Protein AF-A0A958Q9Y8-F1 (afdb_monomer_lite)

Secondary structure (DSSP, 8-state):
------HHHHHH-S-HHHHHHT--HHHHHHHHHHHHHHHHTT-S-HHHHHHHHHHHHHHHHHHHHHHHHHHHHHHHHHHT-

Sequence (81 aa):
MAKAITLKDLLAAEDVQEKVADLPFEQGLALLEELVEKVESGSLPLDSAISAYERGVNVLNHLRALLEGAEKKLEQLQSGS

Foldseek 3Di:
DPPQQALVNCLPDPDLLVVQVSPDLVSLVVSLVVLVVVLVVVPDDPVSNVSSVVSSVSSVVSNVVVVVVVVVVVVVVVVVD

Radius of gyration: 15.11 Å; chains: 1; bounding box: 34×19×47 Å

Structure (mmCIF, N/CA/C/O backbone):
data_AF-A0A958Q9Y8-F1
#
_entry.id   AF-A0A958Q9Y8-F1
#
loop_
_atom_site.group_PDB
_atom_site.id
_atom_site.type_symbol
_atom_site.label_atom_id
_atom_site.label_alt_id
_atom_site.label_comp_id
_atom_site.label_asym_id
_atom_site.label_entity_id
_atom_site.label_seq_id
_atom_site.pdbx_PDB_ins_code
_atom_site.Cartn_x
_atom_site.Cartn_y
_atom_site.Cartn_z
_atom_site.occupancy
_atom_site.B_iso_or_equiv
_atom_site.auth_seq_id
_atom_site.auth_comp_id
_atom_site.auth_asym_id
_atom_site.auth_atom_id
_atom_site.pdbx_PDB_model_num
ATOM 1 N N . MET A 1 1 ? -16.740 -13.169 -0.949 1.00 43.88 1 MET A N 1
ATOM 2 C CA . MET A 1 1 ? -15.267 -13.206 -0.848 1.00 43.88 1 MET A CA 1
ATOM 3 C C . MET A 1 1 ? -14.745 -12.121 -1.770 1.00 43.88 1 MET A C 1
ATOM 5 O O . MET A 1 1 ? -15.135 -12.145 -2.932 1.00 43.88 1 MET A O 1
ATOM 9 N N . ALA A 1 2 ? -14.004 -11.132 -1.262 1.00 55.44 2 ALA A N 1
ATOM 10 C CA . ALA A 1 2 ? -13.427 -10.090 -2.114 1.00 55.44 2 ALA A CA 1
ATOM 11 C C . ALA A 1 2 ? -12.514 -10.756 -3.154 1.00 55.44 2 ALA A C 1
ATOM 13 O O . ALA A 1 2 ? -11.770 -11.684 -2.827 1.00 55.44 2 ALA A O 1
ATOM 14 N N . LYS A 1 3 ? -12.654 -10.362 -4.419 1.00 59.19 3 LYS A N 1
ATOM 15 C CA . LYS A 1 3 ? -11.897 -10.943 -5.529 1.00 59.19 3 LYS A CA 1
ATOM 16 C C . LYS A 1 3 ? -10.418 -10.623 -5.299 1.00 59.19 3 LYS A C 1
ATOM 18 O O . LYS A 1 3 ? -10.090 -9.458 -5.114 1.00 59.19 3 LYS A O 1
ATOM 23 N N . ALA A 1 4 ? -9.554 -11.638 -5.273 1.00 70.31 4 ALA A N 1
ATOM 24 C CA . ALA A 1 4 ? -8.120 -11.420 -5.120 1.00 70.31 4 ALA A CA 1
ATOM 25 C C . ALA A 1 4 ? -7.608 -10.650 -6.342 1.00 70.31 4 ALA A C 1
ATOM 27 O O . ALA A 1 4 ? -7.644 -11.170 -7.459 1.00 70.31 4 ALA A O 1
ATOM 28 N N . ILE A 1 5 ? -7.212 -9.398 -6.134 1.00 81.44 5 ILE A N 1
ATOM 29 C CA . ILE A 1 5 ? -6.601 -8.568 -7.169 1.00 81.44 5 ILE A CA 1
ATOM 30 C C . ILE A 1 5 ? -5.099 -8.845 -7.191 1.00 81.44 5 ILE A C 1
ATOM 32 O O . ILE A 1 5 ? -4.457 -8.914 -6.146 1.00 81.44 5 ILE A O 1
ATOM 36 N N . THR A 1 6 ? -4.541 -9.047 -8.382 1.00 86.69 6 THR A N 1
ATOM 37 C CA . THR A 1 6 ? -3.109 -9.325 -8.558 1.00 86.69 6 THR A CA 1
ATOM 38 C C . THR A 1 6 ? -2.337 -8.063 -8.938 1.00 86.69 6 THR A C 1
ATOM 40 O O . THR A 1 6 ? -2.917 -7.090 -9.427 1.00 86.69 6 THR A O 1
ATOM 43 N N . LEU A 1 7 ? -1.005 -8.080 -8.803 1.00 84.00 7 LEU A N 1
ATOM 44 C CA . LEU A 1 7 ? -0.169 -6.958 -9.244 1.00 84.00 7 LEU A CA 1
ATOM 45 C C . LEU A 1 7 ? -0.329 -6.682 -10.744 1.00 84.00 7 LEU A C 1
ATOM 47 O O . LEU A 1 7 ? -0.293 -5.532 -11.175 1.00 84.00 7 LEU A O 1
ATOM 51 N N . LYS A 1 8 ? -0.558 -7.719 -11.556 1.00 83.81 8 LYS A N 1
ATOM 52 C CA . LYS A 1 8 ? -0.821 -7.549 -12.989 1.00 83.81 8 LYS A CA 1
ATOM 53 C C . LYS A 1 8 ? -2.121 -6.783 -13.240 1.00 83.81 8 LYS A C 1
ATOM 55 O O . LYS A 1 8 ? -2.146 -5.934 -14.124 1.00 83.81 8 LYS A O 1
ATOM 60 N N . ASP A 1 9 ? -3.164 -7.056 -12.463 1.00 86.06 9 ASP A N 1
ATOM 61 C CA . ASP A 1 9 ? -4.441 -6.347 -12.574 1.00 86.06 9 ASP A CA 1
ATOM 62 C C . ASP A 1 9 ? -4.294 -4.881 -12.153 1.00 86.06 9 ASP A C 1
ATOM 64 O O . ASP A 1 9 ? -4.810 -3.995 -12.829 1.00 86.06 9 ASP A O 1
ATOM 68 N N . LEU A 1 10 ? -3.531 -4.619 -11.085 1.00 85.25 10 LEU A N 1
ATOM 69 C CA . LEU A 1 10 ? -3.242 -3.264 -10.614 1.00 85.25 10 LEU A CA 1
ATOM 70 C C . LEU A 1 10 ? -2.456 -2.456 -11.660 1.00 85.25 10 LEU A C 1
ATOM 72 O O . LEU A 1 10 ? -2.779 -1.299 -11.922 1.00 85.25 10 LEU A O 1
ATOM 76 N N . LEU A 1 11 ? -1.448 -3.071 -12.287 1.00 83.50 11 LEU A N 1
ATOM 77 C CA . LEU A 1 11 ? -0.629 -2.451 -13.336 1.00 83.50 11 LEU A CA 1
ATOM 78 C C . LEU A 1 11 ? -1.370 -2.285 -14.676 1.00 83.50 11 LEU A C 1
ATOM 80 O O . LEU A 1 11 ? -0.987 -1.443 -15.484 1.00 83.50 11 LEU A O 1
ATOM 84 N N . ALA A 1 12 ? -2.416 -3.071 -14.928 1.00 84.81 12 ALA A N 1
ATOM 85 C CA . ALA A 1 12 ? -3.244 -2.963 -16.130 1.00 84.81 12 ALA A CA 1
ATOM 86 C C . ALA A 1 12 ? -4.472 -2.056 -15.942 1.00 84.81 12 ALA A C 1
ATOM 88 O O . ALA A 1 12 ? -5.173 -1.776 -16.912 1.00 84.81 12 ALA A O 1
ATOM 89 N N . ALA A 1 13 ? -4.752 -1.612 -14.715 1.00 83.31 13 ALA A N 1
ATOM 90 C CA . ALA A 1 13 ? -5.917 -0.796 -14.411 1.00 83.31 13 ALA A CA 1
ATOM 91 C C . ALA A 1 13 ? -5.802 0.613 -15.010 1.00 83.31 13 ALA A C 1
ATOM 93 O O . ALA A 1 13 ? -4.781 1.287 -14.829 1.00 83.31 13 ALA A O 1
ATOM 94 N N . GLU A 1 14 ? -6.877 1.048 -15.674 1.00 79.25 14 GLU A N 1
ATOM 95 C CA . GLU A 1 14 ? -7.089 2.439 -16.098 1.00 79.25 14 GLU A CA 1
ATOM 96 C C . GLU A 1 14 ? -7.466 3.325 -14.901 1.00 79.25 14 GLU A C 1
ATOM 98 O O . GLU A 1 14 ? -6.956 4.435 -14.776 1.00 79.25 14 GLU A O 1
ATOM 103 N N . ASP A 1 15 ? -8.289 2.803 -13.983 1.00 83.25 15 ASP A N 1
ATOM 104 C CA . ASP A 1 15 ? -8.618 3.436 -12.704 1.00 83.25 15 ASP A CA 1
ATOM 105 C C . ASP A 1 15 ? -8.084 2.593 -11.537 1.00 83.25 15 ASP A C 1
ATOM 107 O O . ASP A 1 15 ? -8.606 1.529 -11.197 1.00 83.25 15 ASP A O 1
ATOM 111 N N . VAL A 1 16 ? -7.004 3.075 -10.927 1.00 83.38 16 VAL A N 1
ATOM 112 C CA . VAL A 1 16 ? -6.340 2.416 -9.797 1.00 83.38 16 VAL A CA 1
ATOM 113 C C . VAL A 1 16 ? -7.173 2.541 -8.518 1.00 83.38 16 VAL A C 1
ATOM 115 O O . VAL A 1 16 ? -7.145 1.627 -7.698 1.00 83.38 16 VAL A O 1
ATOM 118 N N . GLN A 1 17 ? -7.932 3.629 -8.351 1.00 82.00 17 GLN A N 1
ATOM 119 C CA . GLN A 1 17 ? -8.721 3.900 -7.145 1.00 82.00 17 GLN A CA 1
ATOM 120 C C . GLN A 1 17 ? -9.875 2.904 -7.012 1.00 82.00 17 GLN A C 1
ATOM 122 O O . GLN A 1 17 ? -10.069 2.335 -5.940 1.00 82.00 17 GLN A O 1
ATOM 127 N N . GLU A 1 18 ? -10.576 2.614 -8.114 1.00 84.19 18 GLU A N 1
ATOM 128 C CA . GLU A 1 18 ? -11.621 1.579 -8.145 1.00 84.19 18 GLU A CA 1
ATOM 129 C C . GLU A 1 18 ? -11.062 0.212 -7.718 1.00 84.19 18 GLU A C 1
ATOM 131 O O . GLU A 1 18 ? -11.678 -0.526 -6.950 1.00 84.19 18 GLU A O 1
ATOM 136 N N . LYS A 1 19 ? -9.858 -0.121 -8.193 1.00 84.56 19 LYS A N 1
ATOM 137 C CA . LYS A 1 19 ? -9.220 -1.412 -7.930 1.00 84.56 19 LYS A CA 1
ATOM 138 C C . LYS A 1 19 ? -8.725 -1.585 -6.501 1.00 84.56 19 LYS A C 1
ATOM 140 O O . LYS A 1 19 ? -8.664 -2.721 -6.031 1.00 84.56 19 LYS A O 1
ATOM 145 N N . VAL A 1 20 ? -8.383 -0.494 -5.817 1.00 87.06 20 VAL A N 1
ATOM 146 C CA . VAL A 1 20 ? -7.930 -0.543 -4.420 1.00 87.06 20 VAL A CA 1
ATOM 147 C C . VAL A 1 20 ? -9.059 -0.332 -3.412 1.00 87.06 20 VAL A C 1
ATOM 149 O O . VAL A 1 20 ? -8.888 -0.730 -2.271 1.00 87.06 20 VAL A O 1
ATOM 152 N N . ALA A 1 21 ? -10.216 0.216 -3.802 1.00 85.44 21 ALA A N 1
ATOM 153 C CA . ALA A 1 21 ? -11.294 0.577 -2.87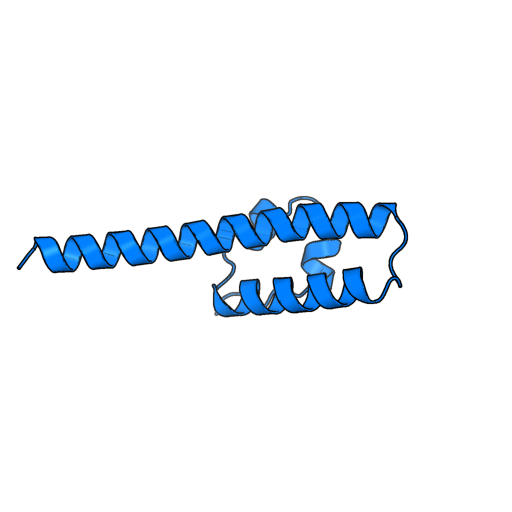1 1.00 85.44 21 ALA A CA 1
ATOM 154 C C . ALA A 1 21 ? -11.784 -0.587 -1.986 1.00 85.44 21 ALA A C 1
ATOM 156 O O . ALA A 1 21 ? -12.005 -0.408 -0.790 1.00 85.44 21 ALA A O 1
ATOM 157 N N . ASP A 1 22 ? -11.898 -1.789 -2.556 1.00 85.06 22 ASP A N 1
ATOM 158 C CA . ASP A 1 22 ? -12.357 -2.994 -1.849 1.00 85.06 22 ASP A CA 1
ATOM 159 C C . ASP A 1 22 ? -11.205 -3.922 -1.424 1.00 85.06 22 ASP A C 1
ATOM 161 O O . ASP A 1 22 ? -11.425 -5.080 -1.056 1.00 85.06 22 ASP A O 1
ATOM 165 N N . LEU A 1 23 ? -9.960 -3.441 -1.496 1.00 88.94 23 LEU A N 1
ATOM 166 C CA . LEU A 1 23 ? -8.765 -4.231 -1.221 1.00 88.94 23 LEU A CA 1
ATOM 167 C C . LEU A 1 23 ? -8.617 -4.495 0.286 1.00 88.94 23 LEU A C 1
ATOM 169 O O . LEU A 1 23 ? -8.495 -3.537 1.055 1.00 88.94 23 LEU A O 1
ATOM 173 N N . PRO A 1 24 ? -8.583 -5.765 0.735 1.00 91.94 24 PRO A N 1
ATOM 174 C CA . PRO A 1 24 ? -8.262 -6.088 2.121 1.00 91.94 24 PRO A CA 1
ATOM 175 C C . PRO A 1 24 ? -6.832 -5.678 2.479 1.00 91.94 24 PRO A C 1
ATOM 177 O O . PRO A 1 24 ? -5.945 -5.699 1.621 1.00 91.94 24 PRO A O 1
ATOM 180 N N . PHE A 1 25 ? -6.595 -5.371 3.756 1.00 91.75 25 PHE A N 1
ATOM 181 C CA . PHE A 1 25 ? -5.302 -4.873 4.226 1.00 91.75 25 PHE A CA 1
ATOM 182 C C . PHE A 1 25 ? -4.152 -5.831 3.887 1.00 91.75 25 PHE A C 1
ATOM 184 O O . PHE A 1 25 ? -3.148 -5.424 3.310 1.00 91.75 25 PHE A O 1
ATOM 191 N N . GLU A 1 26 ? -4.326 -7.118 4.180 1.00 92.81 26 GLU A N 1
ATOM 192 C CA . GLU A 1 26 ? -3.314 -8.157 3.982 1.00 92.81 26 GLU A CA 1
ATOM 193 C C . GLU A 1 26 ? -2.962 -8.327 2.501 1.00 92.81 26 GLU A C 1
ATOM 195 O O . GLU A 1 26 ? -1.802 -8.529 2.152 1.00 92.81 26 GLU A O 1
ATOM 200 N N . GLN A 1 27 ? -3.957 -8.205 1.619 1.00 91.75 27 GLN A N 1
ATOM 201 C CA . GLN A 1 27 ? -3.726 -8.274 0.178 1.00 91.75 27 GLN A CA 1
ATOM 202 C C . GLN A 1 27 ? -3.014 -7.024 -0.336 1.00 91.75 27 GLN A C 1
ATOM 204 O O . GLN A 1 27 ? -2.094 -7.140 -1.140 1.00 91.75 27 GLN A O 1
ATOM 209 N N . GLY A 1 28 ? -3.398 -5.832 0.129 1.00 92.62 28 GLY A N 1
ATOM 210 C CA . GLY A 1 28 ? -2.714 -4.606 -0.277 1.00 92.62 28 GLY A CA 1
ATOM 211 C C . GLY A 1 28 ? -1.274 -4.535 0.220 1.00 92.62 28 GLY A C 1
ATOM 212 O O . GLY A 1 28 ? -0.415 -4.038 -0.504 1.00 92.62 28 GLY A O 1
ATOM 213 N N . LEU A 1 29 ? -0.987 -5.089 1.400 1.00 93.44 29 LEU A N 1
ATOM 214 C CA . LEU A 1 29 ? 0.381 -5.209 1.893 1.00 93.44 29 LEU A CA 1
ATOM 215 C C . LEU A 1 29 ? 1.220 -6.134 0.997 1.00 93.44 29 LEU A C 1
ATOM 217 O O . LEU A 1 29 ? 2.277 -5.717 0.535 1.00 93.44 29 LEU A O 1
ATOM 221 N N . ALA A 1 30 ? 0.709 -7.324 0.667 1.00 92.94 30 ALA A N 1
ATOM 222 C CA . ALA A 1 30 ? 1.396 -8.256 -0.230 1.00 92.94 30 ALA A CA 1
ATOM 223 C C . ALA A 1 30 ? 1.645 -7.655 -1.629 1.00 92.94 30 ALA A C 1
ATOM 225 O O . ALA A 1 30 ? 2.702 -7.854 -2.224 1.00 92.94 30 ALA A O 1
ATOM 226 N N . LEU A 1 31 ? 0.692 -6.874 -2.151 1.00 91.88 31 LEU A N 1
ATOM 227 C CA . LEU A 1 31 ? 0.857 -6.176 -3.428 1.00 91.88 31 LEU A CA 1
ATOM 228 C C . LEU A 1 31 ? 1.937 -5.095 -3.378 1.00 91.88 31 LEU A C 1
ATOM 230 O O . LEU A 1 31 ? 2.651 -4.915 -4.362 1.00 91.88 31 LEU A O 1
ATOM 234 N N . LEU A 1 32 ? 2.054 -4.368 -2.263 1.00 91.81 32 LEU A N 1
ATOM 235 C CA . LEU A 1 32 ? 3.128 -3.392 -2.079 1.00 91.81 32 LEU A CA 1
ATOM 236 C C . LEU A 1 32 ? 4.495 -4.067 -2.042 1.00 91.81 32 LEU A C 1
ATOM 238 O O . LEU A 1 32 ? 5.416 -3.571 -2.683 1.00 91.81 32 LEU A O 1
ATOM 242 N N . GLU A 1 33 ? 4.618 -5.190 -1.336 1.00 92.56 33 GLU A N 1
ATOM 243 C CA . GLU A 1 33 ? 5.858 -5.970 -1.279 1.00 92.56 33 GLU A CA 1
ATOM 244 C C . GLU A 1 33 ? 6.272 -6.450 -2.678 1.00 92.56 33 GLU A C 1
ATOM 246 O O . GLU A 1 33 ? 7.401 -6.201 -3.101 1.00 92.56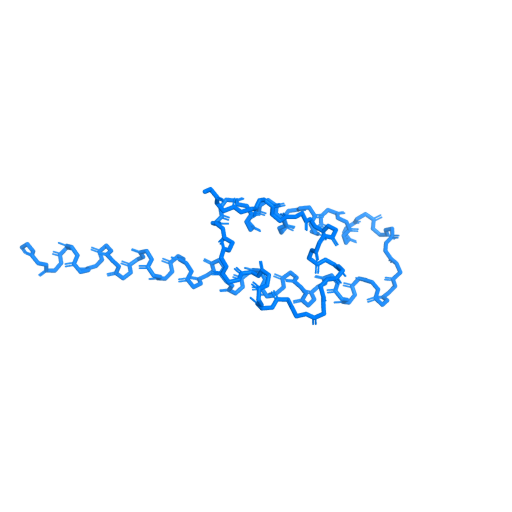 33 GLU A O 1
ATOM 251 N N . GLU A 1 34 ? 5.340 -7.029 -3.445 1.00 91.44 34 GLU A N 1
ATOM 252 C CA . GLU A 1 34 ? 5.601 -7.472 -4.823 1.00 91.44 34 GLU A CA 1
ATOM 253 C C . GLU A 1 34 ? 5.977 -6.292 -5.743 1.00 91.44 34 GLU A C 1
ATOM 255 O O . GLU A 1 34 ? 6.820 -6.411 -6.637 1.00 91.44 34 GLU A O 1
ATOM 260 N N . LEU A 1 35 ? 5.361 -5.124 -5.536 1.00 90.25 35 LEU A N 1
ATOM 261 C CA . LEU A 1 35 ? 5.652 -3.923 -6.314 1.00 90.25 35 LEU A CA 1
ATOM 262 C C . LEU A 1 35 ? 7.057 -3.389 -6.020 1.00 90.25 35 LEU A C 1
ATOM 264 O O . LEU A 1 35 ? 7.783 -3.057 -6.959 1.00 90.25 35 LEU A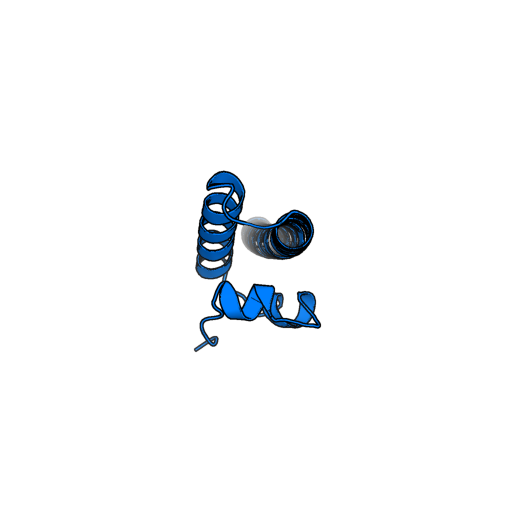 O 1
ATOM 268 N N . VAL A 1 36 ? 7.449 -3.339 -4.744 1.00 90.31 36 VAL A N 1
ATOM 269 C CA . VAL A 1 36 ? 8.801 -2.951 -4.319 1.00 90.31 36 VAL A CA 1
ATOM 270 C C . VAL A 1 36 ? 9.830 -3.912 -4.902 1.00 90.31 36 VAL A C 1
ATOM 272 O O . VAL A 1 36 ? 10.763 -3.451 -5.555 1.00 90.31 36 VAL A O 1
ATOM 275 N N . GLU A 1 37 ? 9.611 -5.224 -4.788 1.00 90.31 37 GLU A N 1
ATOM 276 C CA . GLU A 1 37 ? 10.513 -6.239 -5.345 1.00 90.31 37 GLU A CA 1
ATOM 277 C C . GLU A 1 37 ? 10.732 -6.036 -6.854 1.00 90.31 37 GLU A C 1
ATOM 279 O O . GLU A 1 37 ? 11.864 -6.068 -7.347 1.00 90.31 37 GLU A O 1
ATOM 284 N N . LYS A 1 38 ? 9.667 -5.739 -7.613 1.00 86.56 38 LYS A N 1
ATOM 285 C CA . LYS A 1 38 ? 9.798 -5.460 -9.050 1.00 86.56 38 LYS A CA 1
ATOM 286 C C . LYS A 1 38 ? 10.566 -4.182 -9.349 1.00 86.56 38 LYS A C 1
ATOM 288 O O . LYS A 1 38 ? 11.365 -4.182 -10.287 1.00 86.56 38 LYS A O 1
ATOM 293 N N . VAL A 1 39 ? 10.342 -3.108 -8.596 1.00 86.50 39 VAL A N 1
ATOM 294 C CA . VAL A 1 39 ? 11.073 -1.846 -8.787 1.00 86.50 39 VAL A CA 1
ATOM 295 C C . VAL A 1 39 ? 12.554 -2.032 -8.450 1.00 86.50 39 VAL A C 1
ATOM 297 O O . VAL A 1 39 ? 13.413 -1.633 -9.235 1.00 86.50 39 VAL A O 1
ATOM 300 N N . GLU A 1 40 ? 12.861 -2.702 -7.341 1.00 87.88 40 GLU A N 1
ATOM 301 C CA . GLU A 1 40 ? 14.231 -2.960 -6.887 1.00 87.88 40 GLU A CA 1
ATOM 302 C C . GLU A 1 40 ? 14.991 -3.930 -7.796 1.00 87.88 40 GLU A C 1
ATOM 304 O O . GLU A 1 40 ? 16.203 -3.792 -7.963 1.00 87.88 40 GLU A O 1
ATOM 309 N N . SER A 1 41 ? 14.293 -4.859 -8.458 1.00 87.81 41 SER A N 1
ATOM 310 C CA . SER A 1 41 ? 14.909 -5.763 -9.440 1.00 87.81 41 SER A CA 1
ATOM 311 C C . SER A 1 41 ? 15.534 -5.036 -10.640 1.00 87.81 41 SER A C 1
ATOM 313 O O . SER A 1 41 ? 16.295 -5.641 -11.395 1.00 87.81 41 SER A O 1
ATOM 315 N N . GLY A 1 42 ? 15.184 -3.761 -10.865 1.00 81.75 42 GLY A N 1
ATOM 316 C CA . GLY A 1 42 ? 15.681 -2.959 -11.986 1.00 81.75 42 GLY A CA 1
ATOM 317 C C . GLY A 1 42 ? 15.242 -3.467 -13.365 1.00 81.75 42 GLY A C 1
ATOM 318 O O . GLY A 1 42 ? 15.756 -3.011 -14.382 1.00 81.75 42 GLY A O 1
ATOM 319 N N . SER A 1 43 ? 14.301 -4.415 -13.415 1.00 80.12 43 SER A N 1
ATOM 320 C CA . SER A 1 43 ? 13.835 -5.055 -14.652 1.00 80.12 43 SER A CA 1
ATOM 321 C C . SER A 1 43 ? 12.741 -4.268 -15.385 1.00 80.12 43 SER A C 1
ATOM 323 O O . SER A 1 43 ? 12.366 -4.621 -16.505 1.00 80.12 43 SER A O 1
ATOM 325 N N . LEU A 1 44 ? 12.228 -3.196 -14.773 1.00 83.19 44 LEU A N 1
ATOM 326 C CA . LEU A 1 44 ? 11.168 -2.365 -15.334 1.00 83.19 44 LEU A CA 1
ATOM 327 C C . LEU A 1 44 ? 11.740 -1.201 -16.163 1.00 83.19 44 LEU A C 1
ATOM 329 O O . LEU A 1 44 ? 12.606 -0.471 -15.678 1.00 83.19 44 LEU A O 1
ATOM 333 N N . PRO A 1 45 ? 11.219 -0.956 -17.382 1.00 89.19 45 PRO A N 1
ATOM 334 C CA . PRO A 1 45 ? 11.458 0.292 -18.102 1.00 89.19 45 PRO A CA 1
ATOM 335 C C . PRO A 1 45 ? 11.036 1.510 -17.271 1.00 89.19 45 PRO A C 1
ATOM 337 O O . PRO A 1 45 ? 10.109 1.414 -16.467 1.00 89.19 45 PRO A O 1
ATOM 340 N N . LEU A 1 46 ? 11.654 2.669 -17.516 1.00 87.06 46 LEU A N 1
ATOM 341 C CA . LEU A 1 46 ? 11.420 3.899 -16.746 1.00 87.06 46 LEU A CA 1
ATOM 342 C C . LEU A 1 46 ? 9.929 4.259 -16.619 1.00 87.06 46 LEU A C 1
ATOM 344 O O . LEU A 1 46 ? 9.450 4.472 -15.509 1.00 87.06 46 LEU A O 1
ATOM 348 N N . ASP A 1 47 ? 9.182 4.246 -17.724 1.00 87.56 47 ASP A N 1
ATOM 349 C CA . ASP A 1 47 ? 7.745 4.561 -17.713 1.00 87.56 47 ASP A CA 1
ATOM 350 C C . ASP A 1 47 ? 6.942 3.569 -16.857 1.00 87.56 47 ASP A C 1
ATOM 352 O O . ASP A 1 47 ? 6.020 3.942 -16.132 1.00 87.56 47 ASP A O 1
ATOM 356 N N . SER A 1 48 ? 7.327 2.289 -16.888 1.00 86.31 48 SER A N 1
ATOM 357 C CA . SER A 1 48 ? 6.701 1.251 -16.062 1.00 86.31 48 SER A CA 1
ATOM 358 C C . SER A 1 48 ? 7.066 1.397 -14.586 1.00 86.31 48 SER A C 1
ATOM 360 O O . SER A 1 48 ? 6.215 1.158 -13.734 1.00 86.31 48 SER A O 1
ATOM 362 N N . ALA A 1 49 ? 8.293 1.818 -14.273 1.00 87.00 49 ALA A N 1
ATOM 363 C CA . ALA A 1 49 ? 8.732 2.077 -12.905 1.00 87.00 49 ALA A CA 1
ATOM 364 C C . ALA A 1 49 ? 7.994 3.280 -12.291 1.00 87.00 49 ALA A C 1
ATOM 366 O O . ALA A 1 49 ? 7.530 3.195 -11.155 1.00 87.00 49 ALA A O 1
ATOM 367 N N . ILE A 1 50 ? 7.814 4.361 -13.059 1.00 88.94 50 ILE A N 1
ATOM 368 C CA . ILE A 1 50 ? 7.021 5.530 -12.644 1.00 88.94 50 ILE A CA 1
ATOM 369 C C . ILE A 1 50 ? 5.575 5.110 -12.371 1.00 88.94 50 ILE A C 1
ATOM 371 O O . ILE A 1 50 ? 5.031 5.386 -11.304 1.00 88.94 50 ILE A O 1
ATOM 375 N N . SER A 1 51 ? 4.973 4.366 -13.297 1.00 88.69 51 SER A N 1
ATOM 376 C CA . SER A 1 51 ? 3.588 3.929 -13.151 1.00 88.69 51 SER A CA 1
ATOM 377 C C . SER A 1 51 ? 3.391 2.927 -12.002 1.00 88.69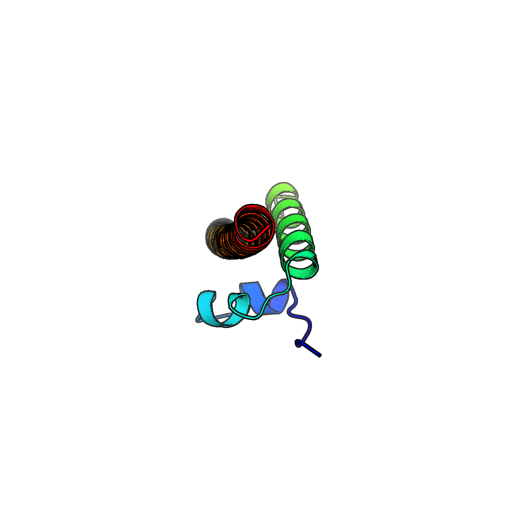 51 SER A C 1
ATOM 379 O O . SER A 1 51 ? 2.367 2.948 -11.316 1.00 88.69 51 SER A O 1
ATOM 381 N N . ALA A 1 52 ? 4.375 2.059 -11.747 1.00 88.50 52 ALA A N 1
ATOM 382 C CA . ALA A 1 52 ? 4.388 1.198 -10.569 1.00 88.50 52 ALA A CA 1
ATOM 383 C C . ALA A 1 52 ? 4.453 2.034 -9.283 1.00 88.50 52 ALA A C 1
ATOM 385 O O . ALA A 1 52 ? 3.664 1.808 -8.371 1.00 88.50 52 ALA A O 1
ATOM 386 N N . TYR A 1 53 ? 5.321 3.045 -9.224 1.00 89.38 53 TYR A N 1
ATOM 387 C CA . TYR A 1 53 ? 5.422 3.935 -8.069 1.00 89.38 53 TYR A CA 1
ATOM 388 C C . TYR A 1 53 ? 4.093 4.644 -7.757 1.00 89.38 53 TYR A C 1
ATOM 390 O O . TYR A 1 53 ? 3.622 4.588 -6.621 1.00 89.38 53 TYR A O 1
ATOM 398 N N . GLU A 1 54 ? 3.437 5.242 -8.757 1.00 90.75 54 GLU A N 1
ATOM 399 C CA . GLU A 1 54 ? 2.133 5.905 -8.584 1.00 90.75 54 GLU A CA 1
ATOM 400 C C . GLU A 1 54 ? 1.059 4.948 -8.049 1.00 90.75 54 GLU A C 1
ATOM 402 O O . GLU A 1 54 ? 0.285 5.284 -7.148 1.00 90.75 54 GLU A O 1
ATOM 407 N N . ARG A 1 55 ? 1.023 3.718 -8.568 1.00 90.81 55 ARG A N 1
ATOM 408 C CA . ARG A 1 55 ? 0.110 2.674 -8.087 1.00 90.81 55 ARG A CA 1
ATOM 409 C C . ARG A 1 55 ? 0.430 2.247 -6.660 1.00 90.81 55 ARG A C 1
ATOM 411 O O . ARG A 1 55 ? -0.488 2.127 -5.854 1.00 90.81 55 ARG A O 1
ATOM 418 N N . GLY A 1 56 ? 1.709 2.096 -6.326 1.00 91.62 56 GLY A N 1
ATOM 419 C CA . GLY A 1 56 ? 2.161 1.817 -4.965 1.00 91.62 56 GLY A CA 1
ATOM 420 C C . GLY A 1 56 ? 1.716 2.898 -3.978 1.00 91.62 56 GLY A C 1
ATOM 421 O O . GLY A 1 56 ? 1.186 2.583 -2.916 1.00 91.62 56 GLY A O 1
ATOM 422 N N . VAL A 1 57 ? 1.818 4.177 -4.349 1.00 92.88 57 VAL A N 1
ATOM 423 C CA . VAL A 1 57 ? 1.319 5.286 -3.518 1.00 92.88 57 VAL A CA 1
ATOM 424 C C . VAL A 1 57 ? -0.192 5.179 -3.279 1.00 92.88 57 VAL A C 1
ATOM 426 O O . VAL A 1 57 ? -0.644 5.379 -2.151 1.00 92.88 57 VAL A O 1
ATOM 429 N N . ASN A 1 58 ? -0.979 4.817 -4.296 1.00 92.62 58 ASN A N 1
ATOM 430 C CA . ASN A 1 58 ? -2.425 4.617 -4.140 1.00 92.62 58 ASN A CA 1
ATOM 431 C C . ASN A 1 58 ? -2.756 3.466 -3.179 1.00 92.62 58 ASN A C 1
ATOM 433 O O . ASN A 1 58 ? -3.576 3.645 -2.278 1.00 92.62 58 ASN A O 1
ATOM 437 N N . VAL A 1 59 ? -2.089 2.315 -3.323 1.00 92.94 59 VAL A N 1
ATOM 438 C CA . VAL A 1 59 ? -2.275 1.177 -2.405 1.00 92.94 59 VAL A CA 1
ATOM 439 C C . VAL A 1 59 ? -1.888 1.573 -0.978 1.00 92.94 59 VAL A C 1
ATOM 441 O O . VAL A 1 59 ? -2.647 1.327 -0.045 1.00 92.94 59 VAL A O 1
ATOM 444 N N . LEU A 1 60 ? -0.756 2.257 -0.794 1.00 93.44 60 LEU A N 1
ATOM 445 C CA . LEU A 1 60 ? -0.299 2.712 0.521 1.00 93.44 60 LEU A CA 1
ATOM 446 C C . LEU A 1 60 ? -1.299 3.665 1.191 1.00 93.44 60 LEU A C 1
ATOM 448 O O . LEU A 1 60 ? -1.561 3.546 2.389 1.00 93.44 60 LEU A O 1
ATOM 452 N N . ASN A 1 61 ? -1.866 4.603 0.432 1.00 94.56 61 ASN A N 1
ATOM 453 C CA . ASN A 1 61 ? -2.878 5.524 0.945 1.00 94.56 61 ASN A CA 1
ATOM 454 C C . ASN A 1 61 ? -4.151 4.786 1.376 1.00 94.56 61 ASN A C 1
ATOM 456 O O . ASN A 1 61 ? -4.692 5.084 2.441 1.00 94.56 61 ASN A O 1
ATOM 460 N N . HIS A 1 62 ? -4.587 3.788 0.603 1.00 94.00 62 HIS A N 1
ATOM 461 C CA . HIS A 1 62 ? -5.719 2.936 0.970 1.00 94.00 62 HIS A CA 1
ATOM 462 C C . HIS A 1 62 ? -5.471 2.175 2.279 1.00 94.00 62 HIS A C 1
ATOM 464 O O . HIS A 1 62 ? -6.292 2.217 3.193 1.00 94.00 62 HIS A O 1
ATOM 470 N N . LEU A 1 63 ? -4.298 1.549 2.428 1.00 94.81 63 LEU A N 1
ATOM 471 C CA . LEU A 1 63 ? -3.943 0.828 3.655 1.00 94.81 63 LEU A CA 1
ATOM 472 C C . LEU A 1 63 ? -3.921 1.740 4.886 1.00 94.81 63 LEU A C 1
ATOM 474 O O . LEU A 1 63 ? -4.401 1.352 5.950 1.00 94.81 63 LEU A O 1
ATOM 478 N N . ARG A 1 64 ? -3.405 2.967 4.747 1.00 95.75 64 ARG A N 1
ATOM 479 C CA . ARG A 1 64 ? -3.433 3.969 5.824 1.00 95.75 64 ARG A CA 1
ATOM 480 C C . ARG A 1 64 ? -4.861 4.321 6.231 1.00 95.75 64 ARG A C 1
ATOM 482 O O . ARG A 1 64 ? -5.144 4.363 7.423 1.00 95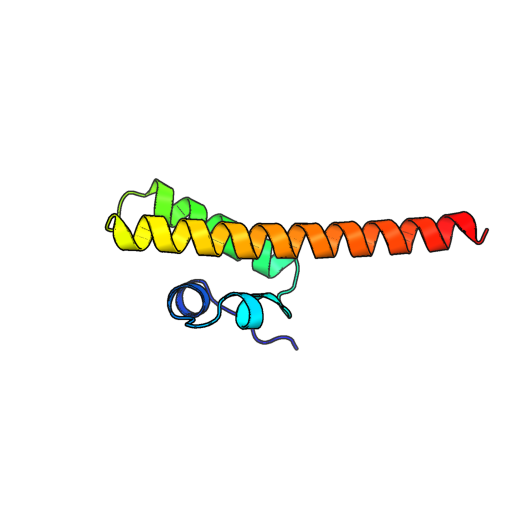.75 64 ARG A O 1
ATOM 489 N N . ALA A 1 65 ? -5.760 4.509 5.264 1.00 95.12 65 ALA A N 1
ATOM 490 C CA . ALA A 1 65 ? -7.166 4.793 5.539 1.00 95.12 65 ALA A CA 1
ATOM 491 C C . ALA A 1 65 ? -7.867 3.629 6.266 1.00 95.12 65 ALA A C 1
ATOM 493 O O . ALA A 1 65 ? -8.667 3.858 7.174 1.00 95.12 65 ALA A O 1
ATOM 494 N N . LEU A 1 66 ? -7.540 2.379 5.915 1.00 94.81 66 LEU A N 1
ATOM 495 C CA . LEU A 1 66 ? -8.045 1.201 6.628 1.00 94.81 66 LEU A CA 1
ATOM 496 C C . LEU A 1 66 ? -7.579 1.171 8.089 1.00 94.81 66 LEU A C 1
ATOM 498 O O . LEU A 1 66 ? -8.394 0.918 8.979 1.00 94.81 66 LEU A O 1
ATOM 502 N N . LEU A 1 67 ? -6.295 1.449 8.339 1.00 96.12 67 LEU A N 1
ATOM 503 C CA . LEU A 1 67 ? -5.735 1.498 9.692 1.00 96.12 67 LEU A CA 1
ATOM 504 C C . LEU A 1 67 ? -6.362 2.619 10.523 1.00 96.12 67 LEU A C 1
ATOM 506 O O . LEU A 1 67 ? -6.812 2.362 11.635 1.00 96.12 67 LEU A O 1
ATOM 510 N N . GLU A 1 68 ? -6.480 3.824 9.966 1.00 96.12 68 GLU A N 1
ATOM 511 C CA . GLU A 1 68 ? -7.133 4.955 10.636 1.00 96.12 68 GLU A CA 1
ATOM 512 C C . GLU A 1 68 ? -8.602 4.636 10.966 1.00 96.12 68 GLU A C 1
ATOM 514 O O . GLU A 1 68 ? -9.100 4.937 12.052 1.00 96.12 68 GLU A O 1
ATOM 519 N N . GLY A 1 69 ? -9.313 3.977 10.047 1.00 95.25 69 GLY A N 1
ATOM 520 C CA . GLY A 1 69 ? -10.680 3.521 10.280 1.00 95.25 69 GLY A CA 1
ATOM 521 C C . GLY A 1 69 ? -10.783 2.462 11.383 1.00 95.25 69 GLY A C 1
ATOM 522 O O . GLY A 1 69 ? -11.759 2.457 12.137 1.00 95.25 69 GLY A O 1
ATOM 523 N N . ALA A 1 70 ? -9.799 1.568 11.492 1.00 94.75 70 ALA A N 1
ATOM 524 C CA . ALA A 1 70 ? -9.728 0.580 12.565 1.00 94.75 70 ALA A CA 1
ATOM 525 C C . ALA A 1 70 ? -9.422 1.235 13.921 1.00 94.75 70 ALA A C 1
ATOM 527 O O . ALA A 1 70 ? -10.086 0.923 14.908 1.00 94.75 70 ALA A O 1
ATOM 528 N N . GLU A 1 71 ? -8.485 2.182 13.958 1.00 94.56 71 GLU A N 1
ATOM 529 C CA . GLU A 1 71 ? -8.126 2.948 15.153 1.00 94.56 71 GLU A CA 1
ATOM 530 C C . GLU A 1 71 ? -9.325 3.732 15.697 1.00 94.56 71 GLU A C 1
ATOM 532 O O . GLU A 1 71 ? -9.706 3.546 16.851 1.00 94.56 71 GLU A O 1
ATOM 537 N N . LYS A 1 72 ? -10.033 4.483 14.844 1.00 95.31 72 LYS A N 1
ATOM 538 C CA . LYS A 1 72 ? -11.257 5.208 15.236 1.00 95.31 72 LYS A CA 1
ATOM 539 C C . LYS A 1 72 ? -12.331 4.294 15.822 1.00 95.31 72 LYS A C 1
ATOM 541 O O . LYS A 1 72 ? -13.022 4.666 16.769 1.00 95.31 72 LYS A O 1
ATOM 546 N N . LYS A 1 73 ? -12.497 3.088 15.268 1.00 93.44 73 LYS A N 1
ATOM 547 C CA . LYS A 1 73 ? -13.439 2.097 15.815 1.00 93.44 73 LYS A CA 1
ATOM 548 C C . LYS A 1 73 ? -13.020 1.642 17.213 1.00 93.44 73 LYS A C 1
ATOM 550 O O . LYS A 1 73 ? -13.885 1.472 18.068 1.00 93.44 73 LYS A O 1
ATOM 555 N N . LEU A 1 74 ? -11.723 1.459 17.459 1.00 94.62 74 LEU A N 1
ATOM 556 C CA . LEU A 1 74 ? -11.208 1.113 18.786 1.00 94.62 74 LEU A CA 1
ATOM 557 C C . LEU A 1 74 ? -11.423 2.253 19.790 1.00 94.62 74 LEU A C 1
ATOM 559 O O . LEU A 1 74 ? -11.901 1.996 20.893 1.00 94.62 74 LEU A O 1
ATOM 563 N N . GLU A 1 75 ? -11.154 3.501 19.403 1.00 93.31 75 GLU A N 1
ATOM 564 C CA . GLU A 1 75 ? -11.386 4.681 20.251 1.00 93.31 75 GLU A CA 1
ATOM 565 C C . GLU A 1 75 ? -12.860 4.827 20.663 1.00 93.31 75 GLU A C 1
ATOM 567 O O . GLU A 1 75 ? -13.171 5.109 21.823 1.00 93.31 75 GLU A O 1
ATOM 572 N N . GLN A 1 76 ? -13.792 4.593 19.734 1.00 93.44 76 GLN A N 1
ATOM 573 C CA . GLN A 1 76 ? -15.233 4.618 20.018 1.00 93.44 76 GLN A CA 1
ATOM 574 C C . GLN A 1 76 ? -15.652 3.543 21.028 1.00 93.44 76 GLN A C 1
ATOM 576 O O . GLN A 1 76 ? -16.496 3.795 21.885 1.00 93.44 76 GLN A O 1
ATOM 581 N N . LEU A 1 77 ? -15.056 2.350 20.956 1.00 92.19 77 LEU A N 1
ATOM 582 C CA . LEU A 1 77 ? -15.325 1.275 21.914 1.00 92.19 77 LEU A CA 1
ATOM 583 C C . LEU A 1 77 ? -14.753 1.586 23.305 1.00 92.19 77 LEU A C 1
ATOM 585 O O . LEU A 1 77 ? -15.382 1.257 24.307 1.00 92.19 77 LEU A O 1
ATOM 589 N N . GLN A 1 78 ? -13.588 2.235 23.372 1.00 85.75 78 GLN A N 1
ATOM 590 C CA . GLN A 1 78 ? -12.945 2.616 24.635 1.00 85.75 78 GLN A CA 1
ATOM 591 C C . GLN A 1 78 ? -13.636 3.794 25.332 1.00 85.75 78 GLN A C 1
ATOM 593 O O . GLN A 1 78 ? -13.714 3.813 26.554 1.00 85.75 78 GLN A O 1
ATOM 598 N N . SER A 1 79 ? -14.148 4.766 24.574 1.00 78.06 79 SER A N 1
ATOM 599 C CA . SER A 1 79 ? -14.840 5.949 25.116 1.00 78.06 79 SER A CA 1
ATOM 600 C C . SER A 1 79 ? -16.292 5.690 25.544 1.00 78.06 79 SER A C 1
ATOM 602 O O . SER A 1 79 ? -16.880 6.517 26.237 1.00 78.06 79 SER A O 1
ATOM 604 N N . GLY A 1 80 ? -16.873 4.554 25.146 1.00 64.31 80 GLY A N 1
ATOM 605 C CA . GLY A 1 80 ? -18.213 4.114 25.546 1.00 64.31 80 GLY A CA 1
ATOM 606 C C . GLY A 1 80 ? -18.268 3.221 26.795 1.00 64.31 80 GLY A C 1
ATOM 607 O O . GLY A 1 80 ? -19.333 2.660 27.056 1.00 64.31 80 GLY A O 1
ATOM 608 N N . SER A 1 81 ? -17.152 3.048 27.521 1.00 52.22 81 SER A N 1
ATOM 609 C CA . SER A 1 81 ? -17.052 2.296 28.791 1.00 52.22 81 SER A CA 1
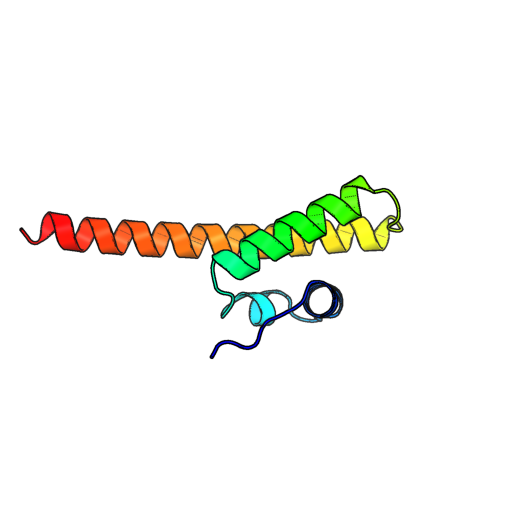ATOM 610 C C . SER A 1 81 ? -16.805 3.205 29.990 1.00 52.22 81 SER A C 1
ATOM 612 O O . SER A 1 81 ? -16.071 4.204 29.830 1.00 52.22 81 SER A O 1
#

pLDDT: mean 86.87, std 9.67, range [43.88, 96.12]